Protein AF-A0A151E6I8-F1 (afdb_monomer_lite)

pLDDT: mean 87.34, std 11.75, range [56.28, 97.31]

Foldseek 3Di:
DLVVLLVLLVVLLVQLVVLLVQLVVPPPDDDDDDDDVSVVSNVSSVVSNVVSVVSNVVSVD

Sequence (61 aa):
MKIDNLVVGIIVIAVGALLLVDAILTTFNPAGQVLSANDVKGILGMVLVVIAAIYFKKARE

Structure (mmCIF, N/CA/C/O backbone):
data_AF-A0A151E6I8-F1
#
_entry.id   AF-A0A151E6I8-F1
#
loop_
_atom_site.group_PDB
_atom_site.id
_atom_site.type_symbol
_atom_site.label_atom_id
_atom_site.label_alt_id
_atom_site.label_comp_id
_atom_site.label_asym_id
_atom_site.label_entity_id
_atom_site.label_seq_id
_atom_site.pdbx_PDB_ins_code
_atom_site.Cartn_x
_atom_site.Cartn_y
_atom_site.Cartn_z
_atom_site.occupancy
_atom_site.B_iso_or_equiv
_atom_site.auth_seq_id
_atom_site.auth_comp_id
_atom_site.auth_asym_id
_atom_site.auth_atom_id
_atom_site.pdbx_PDB_model_num
ATOM 1 N N . MET A 1 1 ? -16.948 -2.344 11.812 1.00 68.94 1 MET A N 1
ATOM 2 C CA . MET A 1 1 ? -16.364 -1.281 10.960 1.00 68.94 1 MET A CA 1
ATOM 3 C C . MET A 1 1 ? -14.901 -0.968 11.280 1.00 68.94 1 MET A C 1
ATOM 5 O O . MET A 1 1 ? -14.104 -1.030 10.358 1.00 68.94 1 MET A O 1
ATOM 9 N N . LYS A 1 2 ? -14.494 -0.654 12.529 1.00 81.12 2 LYS A N 1
ATOM 10 C CA . LYS A 1 2 ? -13.068 -0.366 12.841 1.00 81.12 2 LYS A CA 1
ATOM 11 C C . LYS A 1 2 ? -12.123 -1.539 12.553 1.00 81.12 2 LYS A C 1
ATOM 13 O O . LYS A 1 2 ? -11.105 -1.358 11.895 1.00 81.12 2 LYS A O 1
ATOM 18 N N . ILE A 1 3 ? -12.487 -2.737 13.015 1.00 90.50 3 ILE A N 1
ATOM 19 C CA . ILE A 1 3 ? -11.726 -3.970 12.757 1.00 90.50 3 ILE A CA 1
ATOM 20 C C . ILE A 1 3 ? -11.713 -4.313 11.268 1.00 90.50 3 ILE A C 1
ATOM 22 O O . ILE A 1 3 ? -10.657 -4.636 10.740 1.00 90.50 3 ILE A O 1
ATOM 26 N N . ASP A 1 4 ? -12.837 -4.144 10.571 1.00 92.88 4 ASP A N 1
ATOM 27 C CA . ASP A 1 4 ? -12.906 -4.381 9.124 1.00 92.88 4 ASP A CA 1
ATOM 28 C C . ASP A 1 4 ? -11.963 -3.434 8.364 1.00 92.88 4 ASP A C 1
ATOM 30 O O . ASP A 1 4 ? -11.190 -3.878 7.521 1.00 92.88 4 ASP A O 1
ATOM 34 N N . ASN A 1 5 ? -11.942 -2.142 8.721 1.00 94.38 5 ASN A N 1
ATOM 35 C CA . ASN A 1 5 ? -11.012 -1.163 8.149 1.00 94.38 5 ASN A CA 1
ATOM 36 C C . ASN A 1 5 ? -9.547 -1.514 8.444 1.00 94.38 5 ASN A C 1
ATOM 38 O O . ASN A 1 5 ? -8.695 -1.336 7.577 1.00 94.38 5 ASN A O 1
ATOM 42 N N . LEU A 1 6 ? -9.245 -2.024 9.641 1.00 93.62 6 LEU A N 1
ATOM 43 C CA . LEU A 1 6 ? -7.897 -2.466 9.995 1.00 93.62 6 LEU A CA 1
ATOM 44 C C . LEU A 1 6 ? -7.467 -3.670 9.149 1.00 93.62 6 LEU A C 1
ATOM 46 O O . LEU A 1 6 ? -6.381 -3.651 8.577 1.00 93.62 6 LEU A O 1
ATOM 50 N N . VAL A 1 7 ? -8.325 -4.689 9.035 1.00 95.81 7 VAL A N 1
ATOM 51 C CA . VAL A 1 7 ? -8.055 -5.898 8.242 1.00 95.81 7 VAL A CA 1
ATOM 52 C C . VAL A 1 7 ? -7.855 -5.539 6.771 1.00 95.81 7 VAL A C 1
ATOM 54 O O . VAL A 1 7 ? -6.863 -5.951 6.172 1.00 95.81 7 VAL A O 1
ATOM 57 N N . VAL A 1 8 ? -8.736 -4.711 6.202 1.00 96.19 8 VAL A N 1
ATOM 58 C CA . VAL A 1 8 ? -8.591 -4.233 4.820 1.00 96.19 8 VAL A CA 1
ATOM 59 C C . VAL A 1 8 ? -7.298 -3.434 4.659 1.00 96.19 8 VAL A C 1
ATOM 61 O O . VAL A 1 8 ? -6.550 -3.685 3.720 1.00 96.19 8 VAL A O 1
ATOM 64 N N . GLY A 1 9 ? -6.976 -2.536 5.593 1.00 95.50 9 GLY A N 1
ATOM 65 C CA . GLY A 1 9 ? -5.725 -1.777 5.570 1.00 95.50 9 GLY A CA 1
ATOM 66 C C . GLY A 1 9 ? -4.480 -2.670 5.568 1.00 95.50 9 GLY A C 1
ATOM 67 O O . GLY A 1 9 ? -3.565 -2.423 4.783 1.00 95.50 9 GLY A O 1
ATOM 68 N N . ILE A 1 10 ? -4.462 -3.736 6.380 1.00 97.00 10 ILE A N 1
ATOM 69 C CA . ILE A 1 10 ? -3.358 -4.712 6.440 1.00 97.00 10 ILE A CA 1
ATOM 70 C C . ILE A 1 10 ? -3.205 -5.456 5.106 1.00 97.00 10 ILE A C 1
ATOM 72 O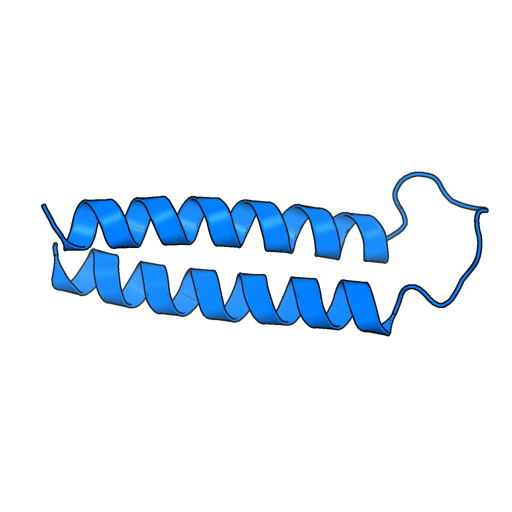 O . ILE A 1 10 ? -2.091 -5.612 4.608 1.00 97.00 10 ILE A O 1
ATOM 76 N N . ILE A 1 11 ? -4.310 -5.892 4.501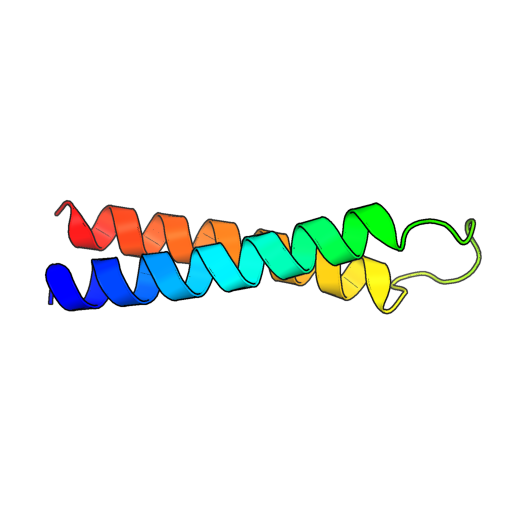 1.00 97.00 11 ILE A N 1
ATOM 77 C CA . ILE A 1 11 ? -4.272 -6.585 3.206 1.00 97.00 11 ILE A CA 1
ATOM 78 C C . ILE A 1 11 ? -3.755 -5.637 2.118 1.00 97.00 11 ILE A C 1
ATOM 80 O O . ILE A 1 11 ? -2.856 -5.991 1.357 1.00 97.00 11 ILE A O 1
ATOM 84 N N . VAL A 1 12 ? -4.285 -4.412 2.068 1.00 97.12 12 VAL A N 1
ATOM 85 C CA . VAL A 1 12 ? -3.918 -3.419 1.053 1.00 97.12 12 VAL A CA 1
ATOM 86 C C . VAL A 1 12 ? -2.445 -3.022 1.175 1.00 97.12 12 VAL A C 1
ATOM 88 O O . VAL A 1 12 ? -1.758 -2.962 0.154 1.00 97.12 12 VAL A O 1
ATOM 91 N N . ILE A 1 13 ? -1.927 -2.801 2.392 1.00 97.25 13 ILE A N 1
ATOM 92 C CA . ILE A 1 13 ? -0.510 -2.449 2.568 1.00 97.25 13 ILE A CA 1
ATOM 93 C C . ILE A 1 13 ? 0.414 -3.612 2.204 1.00 97.25 13 ILE A C 1
ATOM 95 O O . ILE A 1 13 ? 1.457 -3.377 1.604 1.00 97.25 13 ILE A O 1
ATOM 99 N N . ALA A 1 14 ? 0.029 -4.858 2.502 1.00 97.31 14 ALA A N 1
ATOM 100 C CA . ALA A 1 14 ? 0.819 -6.032 2.141 1.00 97.31 14 ALA A CA 1
ATOM 101 C C . ALA A 1 14 ? 0.938 -6.175 0.616 1.00 97.31 14 ALA A C 1
ATOM 103 O O . ALA A 1 14 ? 2.038 -6.351 0.096 1.00 97.31 14 ALA A O 1
ATOM 104 N N . VAL A 1 15 ? -0.172 -6.021 -0.113 1.00 95.94 15 VAL A N 1
ATOM 105 C CA . VAL A 1 15 ? -0.167 -6.052 -1.584 1.00 95.94 15 VAL A CA 1
ATOM 106 C C . VAL A 1 15 ? 0.630 -4.877 -2.158 1.00 95.94 15 VAL A C 1
ATOM 108 O O . VAL A 1 15 ? 1.443 -5.071 -3.062 1.00 95.94 15 VAL A O 1
ATOM 111 N N . GLY A 1 16 ? 0.450 -3.669 -1.614 1.00 95.50 16 GLY A N 1
ATOM 112 C CA . GLY A 1 16 ? 1.197 -2.485 -2.041 1.00 95.50 16 GLY A CA 1
ATOM 113 C C . GLY A 1 16 ? 2.707 -2.631 -1.842 1.00 95.50 16 GLY A C 1
ATOM 114 O O . GLY A 1 16 ? 3.481 -2.311 -2.743 1.00 95.50 16 GLY A O 1
ATOM 115 N N . ALA A 1 17 ? 3.126 -3.178 -0.698 1.00 94.62 17 ALA A N 1
ATOM 116 C CA . ALA A 1 17 ? 4.528 -3.439 -0.392 1.00 94.62 17 ALA A CA 1
ATOM 117 C C . ALA A 1 17 ? 5.138 -4.489 -1.331 1.00 94.62 17 ALA A C 1
ATOM 119 O O . ALA A 1 17 ? 6.238 -4.277 -1.834 1.00 94.62 17 ALA A O 1
ATOM 120 N N . LEU A 1 18 ? 4.423 -5.582 -1.620 1.00 95.06 18 LEU A N 1
ATOM 121 C CA . LEU A 1 18 ? 4.888 -6.606 -2.562 1.00 95.06 18 LEU A CA 1
ATOM 122 C C . LEU A 1 18 ? 5.101 -6.036 -3.968 1.00 95.06 18 LEU A C 1
ATOM 124 O O . LEU A 1 18 ? 6.131 -6.303 -4.579 1.00 95.06 18 LEU A O 1
ATOM 128 N N . LEU A 1 19 ? 4.167 -5.217 -4.462 1.00 92.88 19 LEU A N 1
ATOM 129 C CA . LEU A 1 19 ? 4.289 -4.576 -5.775 1.00 92.88 19 LEU A CA 1
ATOM 130 C C . LEU A 1 19 ? 5.437 -3.567 -5.837 1.00 92.88 19 LEU A C 1
ATOM 132 O O . LEU A 1 19 ? 6.118 -3.490 -6.856 1.00 92.88 19 LEU A O 1
ATOM 136 N N . LEU A 1 20 ? 5.670 -2.816 -4.758 1.00 90.31 20 LEU A N 1
ATOM 137 C CA . LEU A 1 20 ? 6.803 -1.897 -4.659 1.00 90.31 20 LEU A CA 1
ATOM 138 C C . LEU A 1 20 ? 8.139 -2.635 -4.647 1.00 90.31 20 LEU A C 1
ATOM 140 O O . LEU A 1 20 ? 9.058 -2.239 -5.357 1.00 90.31 20 LEU A O 1
ATOM 144 N N . VAL A 1 21 ? 8.248 -3.701 -3.854 1.00 90.94 21 VAL A N 1
ATOM 145 C CA . VAL A 1 21 ? 9.466 -4.516 -3.791 1.00 90.94 21 VAL A CA 1
ATOM 146 C C . VAL A 1 21 ? 9.740 -5.161 -5.143 1.00 90.94 21 VAL A C 1
ATOM 148 O O . VAL A 1 21 ? 10.863 -5.063 -5.627 1.00 90.94 21 VAL A O 1
ATOM 151 N N . ASP A 1 22 ? 8.725 -5.754 -5.777 1.00 89.25 22 ASP A N 1
ATOM 152 C CA . ASP A 1 22 ? 8.854 -6.312 -7.124 1.00 89.25 22 ASP A CA 1
ATOM 153 C C . ASP A 1 22 ? 9.323 -5.232 -8.102 1.00 89.25 22 ASP A C 1
ATOM 155 O O . ASP A 1 22 ? 10.358 -5.402 -8.736 1.00 89.25 22 ASP A O 1
ATOM 159 N N . ALA A 1 23 ? 8.666 -4.065 -8.113 1.00 87.00 23 ALA A N 1
ATOM 160 C CA . ALA A 1 23 ? 9.047 -2.952 -8.973 1.00 87.00 23 ALA A CA 1
ATOM 161 C C . ALA A 1 23 ? 10.513 -2.531 -8.783 1.00 87.00 23 ALA A C 1
ATOM 163 O O . ALA A 1 23 ? 11.247 -2.370 -9.756 1.00 87.00 23 ALA A O 1
ATOM 164 N N . ILE A 1 24 ? 10.971 -2.387 -7.537 1.00 85.25 24 ILE A N 1
ATOM 165 C CA . ILE A 1 24 ? 12.358 -2.018 -7.223 1.00 85.25 24 ILE A CA 1
ATOM 166 C C . ILE A 1 24 ? 13.330 -3.096 -7.717 1.00 85.25 24 ILE A C 1
ATOM 168 O O . ILE A 1 24 ? 14.322 -2.770 -8.36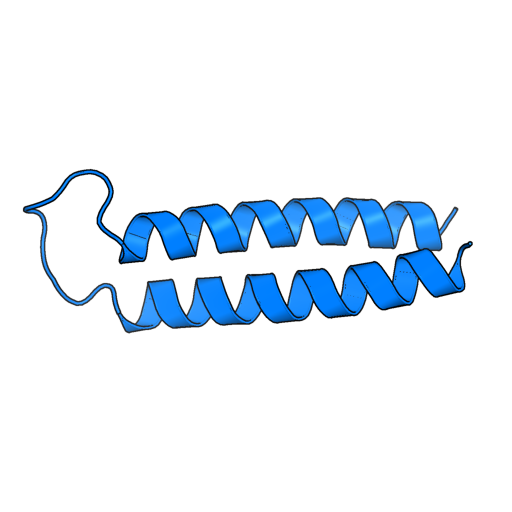7 1.00 85.25 24 ILE A O 1
ATOM 172 N N . LEU A 1 25 ? 13.040 -4.371 -7.447 1.00 83.62 25 LEU A N 1
ATOM 173 C CA . LEU A 1 25 ? 13.918 -5.487 -7.803 1.00 83.62 25 LEU A CA 1
ATOM 174 C C . LEU A 1 25 ? 13.987 -5.734 -9.314 1.00 83.62 25 LEU A C 1
ATOM 176 O O . LEU A 1 25 ? 15.033 -6.153 -9.807 1.00 83.62 25 LEU A O 1
ATOM 180 N N . THR A 1 26 ? 12.915 -5.459 -10.062 1.00 75.69 26 THR A N 1
ATOM 181 C CA . THR A 1 26 ? 12.870 -5.666 -11.517 1.00 75.69 26 THR A CA 1
ATOM 182 C C . THR A 1 26 ? 13.195 -4.420 -12.348 1.00 75.69 26 THR A C 1
ATOM 184 O O . THR A 1 26 ? 13.186 -4.498 -13.578 1.00 75.69 26 THR A O 1
ATOM 187 N N . THR A 1 27 ? 13.597 -3.297 -11.730 1.00 67.06 27 THR A N 1
ATOM 188 C CA . THR A 1 27 ? 14.098 -2.092 -12.440 1.00 67.06 27 THR A CA 1
ATOM 189 C C . THR A 1 27 ? 15.532 -2.284 -12.974 1.00 67.06 27 THR A C 1
ATOM 191 O O . THR A 1 27 ? 16.414 -1.461 -12.751 1.00 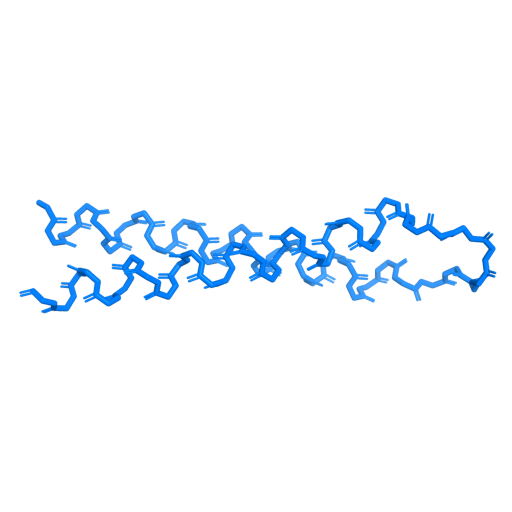67.06 27 THR A O 1
ATOM 194 N N . PHE A 1 28 ? 15.798 -3.384 -13.681 1.00 58.31 28 PHE A N 1
ATOM 195 C CA . PHE A 1 28 ? 17.120 -3.693 -14.247 1.00 58.31 28 PHE A CA 1
ATOM 196 C C . PHE A 1 28 ? 17.256 -3.391 -15.747 1.00 58.31 28 PHE A C 1
ATOM 198 O O . PHE A 1 28 ? 18.325 -3.621 -16.307 1.00 58.31 28 PHE A O 1
ATOM 205 N N . ASN A 1 29 ? 16.220 -2.865 -16.417 1.00 57.47 29 ASN A N 1
ATOM 206 C CA . ASN A 1 29 ? 16.273 -2.600 -17.858 1.00 57.47 29 ASN A CA 1
ATOM 207 C C . ASN A 1 29 ? 16.259 -1.087 -18.157 1.00 57.47 29 ASN A C 1
ATOM 209 O O . ASN A 1 29 ? 15.276 -0.416 -17.829 1.00 57.47 29 ASN A O 1
ATOM 213 N N . PRO A 1 30 ? 17.326 -0.519 -18.750 1.00 56.28 30 PRO A N 1
ATOM 214 C CA . PRO A 1 30 ? 17.445 0.920 -18.905 1.00 56.28 30 PRO A CA 1
ATOM 215 C C . PRO A 1 30 ? 16.564 1.446 -20.050 1.00 56.28 30 PRO A C 1
ATOM 217 O O . PRO A 1 30 ? 16.685 1.052 -21.205 1.00 56.28 30 PRO A O 1
ATOM 220 N N . ALA A 1 31 ? 15.714 2.412 -19.702 1.00 59.03 31 ALA A N 1
ATOM 221 C CA . ALA A 1 31 ? 15.490 3.646 -20.461 1.00 59.03 31 ALA A CA 1
ATOM 222 C C . ALA A 1 31 ? 14.884 3.588 -21.884 1.00 59.03 31 ALA A C 1
ATOM 224 O O . ALA A 1 31 ? 15.018 4.560 -22.623 1.00 59.03 31 ALA A O 1
ATOM 225 N N . GLY A 1 32 ? 14.186 2.517 -22.279 1.00 59.62 32 GLY A N 1
ATOM 226 C CA . GLY A 1 32 ? 13.543 2.453 -23.606 1.00 59.62 32 GLY A CA 1
ATOM 227 C C . GLY A 1 32 ? 12.033 2.715 -23.640 1.00 59.62 32 GLY A C 1
ATOM 228 O O . GLY A 1 32 ? 11.515 3.198 -24.644 1.00 59.6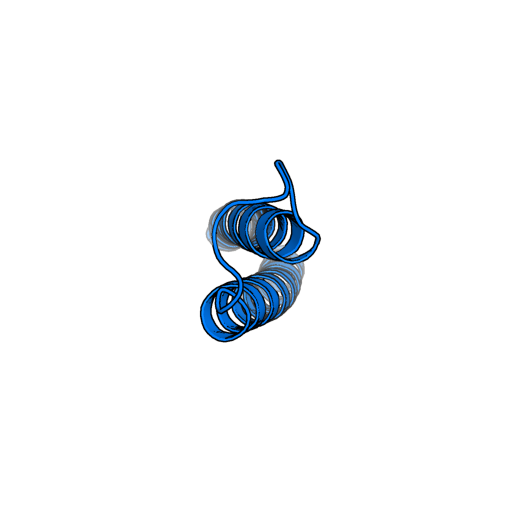2 32 GLY A O 1
ATOM 229 N N . GLN A 1 33 ? 11.310 2.381 -22.567 1.00 66.94 33 GLN A N 1
ATOM 230 C CA . GLN A 1 33 ? 9.850 2.278 -22.600 1.00 66.94 33 GLN A CA 1
ATOM 231 C C . GLN A 1 33 ? 9.221 3.161 -21.520 1.00 66.94 33 GLN A C 1
ATOM 233 O O . GLN A 1 33 ? 9.325 2.873 -20.331 1.00 66.94 33 GLN A O 1
ATOM 238 N N . VAL A 1 34 ? 8.578 4.251 -21.943 1.00 68.88 34 VAL A N 1
ATOM 239 C CA . VAL A 1 34 ? 7.748 5.087 -21.066 1.00 68.88 34 VAL A CA 1
ATOM 240 C C . VAL A 1 34 ? 6.594 4.223 -20.548 1.00 68.88 34 VAL A C 1
ATOM 242 O O . VAL A 1 34 ? 5.867 3.657 -21.361 1.00 68.88 34 VAL A O 1
ATOM 245 N N . LEU A 1 35 ? 6.434 4.124 -19.220 1.00 74.88 35 LEU A N 1
ATOM 246 C CA . LEU A 1 35 ? 5.460 3.247 -18.546 1.00 74.88 35 LEU A CA 1
ATOM 247 C C . LEU A 1 35 ? 5.674 1.758 -18.854 1.00 74.88 35 LEU A C 1
ATOM 249 O O . LEU A 1 35 ? 4.788 1.065 -19.359 1.00 74.88 35 LEU A O 1
ATOM 253 N N . SER A 1 36 ? 6.850 1.238 -18.513 1.00 82.00 36 SER A N 1
ATOM 254 C CA . SER A 1 36 ? 7.058 -0.207 -18.491 1.00 82.00 36 SER A CA 1
ATOM 255 C C . SER A 1 36 ? 6.094 -0.881 -17.501 1.00 82.00 36 SER A C 1
ATOM 257 O O . SER A 1 36 ? 5.599 -0.264 -16.553 1.00 82.00 36 SER A O 1
ATOM 259 N N . ALA A 1 37 ? 5.850 -2.184 -17.671 1.00 84.19 37 ALA A N 1
ATOM 260 C CA . ALA A 1 37 ? 5.049 -2.956 -16.713 1.00 84.19 37 ALA A CA 1
ATOM 261 C C . ALA A 1 37 ? 5.580 -2.823 -15.271 1.00 84.19 37 ALA A C 1
ATOM 263 O O . ALA A 1 37 ? 4.815 -2.889 -14.313 1.00 84.19 37 ALA A O 1
ATOM 264 N N . ASN A 1 38 ? 6.885 -2.599 -15.126 1.00 86.38 38 ASN A N 1
ATOM 265 C CA . ASN A 1 38 ? 7.543 -2.370 -13.853 1.00 86.38 38 ASN A CA 1
ATOM 266 C C . ASN A 1 38 ? 7.187 -1.008 -13.231 1.00 86.38 38 ASN A C 1
ATOM 268 O O . ASN A 1 38 ? 6.857 -0.937 -12.048 1.00 86.38 38 ASN A O 1
ATOM 272 N N . ASP A 1 39 ? 7.163 0.053 -14.040 1.00 85.81 39 ASP A N 1
ATOM 273 C CA . ASP A 1 39 ? 6.753 1.392 -13.594 1.00 85.81 39 ASP A CA 1
ATOM 274 C C . ASP A 1 39 ? 5.296 1.387 -13.119 1.00 85.81 39 ASP A C 1
ATOM 276 O O . ASP A 1 39 ? 4.966 1.969 -12.086 1.00 85.81 39 ASP A O 1
ATOM 280 N N . VAL A 1 40 ? 4.425 0.658 -13.828 1.00 89.44 40 VAL A N 1
ATOM 281 C CA . VAL A 1 40 ? 3.016 0.485 -13.441 1.00 89.44 40 VAL A CA 1
ATOM 282 C C . VAL A 1 40 ? 2.896 -0.215 -12.088 1.00 89.44 40 VAL A C 1
ATOM 284 O O . VAL A 1 40 ? 2.093 0.212 -11.261 1.00 89.44 40 VAL A O 1
ATOM 287 N N . LYS A 1 41 ? 3.705 -1.248 -11.822 1.00 90.12 41 LYS A N 1
ATOM 288 C CA . LYS A 1 41 ? 3.728 -1.920 -10.512 1.00 90.12 41 LYS A CA 1
ATOM 289 C C . LYS A 1 41 ? 4.185 -0.981 -9.400 1.00 90.12 41 LYS A C 1
ATOM 291 O O . LYS A 1 41 ? 3.558 -0.961 -8.344 1.00 90.12 41 LYS A O 1
ATOM 296 N N . GLY A 1 42 ? 5.210 -0.164 -9.647 1.00 89.38 42 GLY A N 1
ATOM 297 C CA . GLY A 1 42 ? 5.688 0.831 -8.685 1.00 89.38 42 GLY A CA 1
ATOM 298 C C . GLY A 1 42 ? 4.626 1.885 -8.358 1.00 89.38 42 GLY A C 1
ATOM 299 O O . GLY A 1 42 ? 4.349 2.148 -7.186 1.00 89.38 42 GLY A O 1
ATOM 300 N N . ILE A 1 43 ? 3.968 2.436 -9.386 1.00 92.25 43 ILE A N 1
ATOM 301 C CA . ILE A 1 43 ? 2.866 3.399 -9.226 1.00 92.25 43 ILE A CA 1
ATOM 302 C C . ILE A 1 43 ? 1.693 2.755 -8.482 1.00 92.25 43 ILE A C 1
ATOM 304 O O . ILE A 1 43 ? 1.180 3.331 -7.522 1.00 92.25 43 ILE A O 1
ATOM 308 N N . LEU A 1 44 ? 1.279 1.553 -8.887 1.00 94.12 44 LEU A N 1
ATOM 309 C CA . LEU A 1 44 ? 0.173 0.837 -8.256 1.00 94.12 44 LEU A CA 1
ATOM 310 C C . LEU A 1 44 ? 0.477 0.526 -6.786 1.00 94.12 44 LEU A C 1
ATOM 312 O O . LEU A 1 44 ? -0.374 0.745 -5.927 1.00 94.12 44 LEU A O 1
ATOM 316 N N . GLY A 1 45 ? 1.700 0.087 -6.483 1.00 93.94 45 GLY A N 1
ATOM 317 C CA . GLY A 1 45 ? 2.159 -0.137 -5.117 1.00 93.94 45 GLY A CA 1
ATOM 318 C C . GLY A 1 45 ? 2.072 1.131 -4.263 1.00 93.94 45 GLY A C 1
ATOM 319 O O . GLY A 1 45 ? 1.499 1.091 -3.175 1.00 93.94 45 GLY A O 1
ATOM 320 N N . MET A 1 46 ? 2.522 2.280 -4.782 1.00 94.31 46 MET A N 1
ATOM 321 C CA . MET A 1 46 ? 2.386 3.576 -4.096 1.00 94.31 46 MET A CA 1
ATOM 322 C C . MET A 1 46 ? 0.928 3.975 -3.851 1.00 94.31 46 MET A C 1
ATOM 324 O O . MET A 1 46 ? 0.583 4.416 -2.754 1.00 94.31 46 MET A O 1
ATOM 328 N N . VAL A 1 47 ? 0.053 3.804 -4.844 1.00 96.75 47 VAL A N 1
ATOM 329 C CA . VAL A 1 47 ? -1.381 4.101 -4.698 1.00 96.75 47 VAL A CA 1
ATOM 330 C C . VAL A 1 47 ? -1.999 3.246 -3.591 1.00 96.75 47 VAL A C 1
ATOM 332 O O . VAL A 1 47 ? -2.722 3.767 -2.739 1.00 96.75 47 VAL A O 1
ATOM 335 N N . LEU A 1 48 ? -1.677 1.952 -3.547 1.00 97.00 48 LEU A N 1
ATOM 336 C CA . LEU A 1 48 ? -2.170 1.050 -2.506 1.00 97.00 48 LEU A CA 1
ATOM 337 C C . LEU A 1 48 ? -1.653 1.436 -1.116 1.00 97.00 48 LEU A C 1
ATOM 339 O O . LEU A 1 48 ? -2.425 1.402 -0.161 1.00 97.00 48 LEU A O 1
ATOM 343 N N . VAL A 1 49 ? -0.403 1.889 -0.987 1.00 95.94 49 VAL A N 1
ATOM 344 C CA . VAL A 1 49 ? 0.131 2.403 0.288 1.00 95.94 49 VAL A CA 1
ATOM 345 C C . VAL A 1 49 ? -0.688 3.598 0.792 1.00 95.94 49 VAL A C 1
ATOM 347 O O . VAL A 1 49 ? -1.063 3.641 1.966 1.00 95.94 49 VAL A O 1
ATOM 350 N N . VAL A 1 50 ? -1.032 4.545 -0.088 1.00 96.94 50 VAL A N 1
ATOM 351 C CA . VAL A 1 50 ? -1.874 5.701 0.271 1.00 96.94 50 VAL A CA 1
ATOM 352 C C . VAL A 1 50 ? -3.279 5.254 0.684 1.00 96.94 50 VAL A C 1
ATOM 354 O O . VAL A 1 50 ? -3.810 5.723 1.691 1.00 96.94 50 VAL A O 1
ATOM 357 N N . ILE A 1 51 ? -3.875 4.313 -0.050 1.00 96.81 51 ILE A N 1
ATOM 358 C CA . ILE A 1 51 ? -5.195 3.759 0.279 1.00 96.81 51 ILE A CA 1
ATOM 359 C C . ILE A 1 51 ? -5.165 3.052 1.642 1.00 96.81 51 ILE A C 1
ATOM 361 O O . ILE A 1 51 ? -6.056 3.271 2.466 1.00 96.81 51 ILE A O 1
ATOM 365 N N . ALA A 1 52 ? -4.129 2.261 1.929 1.00 96.00 52 ALA A N 1
ATOM 366 C CA . ALA A 1 52 ? -3.962 1.616 3.227 1.00 96.00 52 ALA A CA 1
ATOM 367 C C . ALA A 1 52 ? -3.861 2.638 4.368 1.00 96.00 52 ALA A C 1
ATOM 369 O O . ALA A 1 52 ? -4.501 2.462 5.404 1.00 96.00 52 ALA A O 1
ATOM 370 N N . ALA A 1 53 ? -3.140 3.746 4.167 1.00 95.75 53 ALA A N 1
ATOM 371 C CA . ALA A 1 53 ? -3.062 4.824 5.153 1.00 95.75 53 ALA A CA 1
ATOM 372 C C . ALA A 1 53 ? -4.445 5.431 5.465 1.00 95.75 53 ALA A C 1
ATOM 374 O O . ALA A 1 53 ? -4.751 5.714 6.625 1.00 95.75 53 ALA A O 1
ATOM 375 N N . ILE A 1 54 ? -5.315 5.572 4.457 1.00 96.38 54 ILE A N 1
ATOM 376 C CA . ILE A 1 54 ? -6.702 6.024 4.651 1.00 96.38 54 ILE A CA 1
ATOM 377 C C . ILE A 1 54 ? -7.495 5.005 5.481 1.00 96.38 54 ILE A C 1
ATOM 379 O O . ILE A 1 54 ? -8.222 5.400 6.395 1.00 96.38 54 ILE A O 1
ATOM 383 N N . TYR A 1 55 ? -7.351 3.706 5.207 1.00 96.06 55 TYR A N 1
ATOM 384 C CA . TYR A 1 55 ? -8.004 2.655 5.995 1.00 96.06 55 TYR A CA 1
ATOM 385 C C . TYR A 1 55 ? -7.526 2.637 7.449 1.00 96.06 55 TYR A C 1
ATOM 387 O O . TYR A 1 55 ? -8.355 2.584 8.358 1.00 96.06 55 TYR A O 1
ATOM 395 N N . PHE A 1 56 ? -6.221 2.772 7.692 1.00 93.94 56 PHE A N 1
ATOM 396 C CA . PHE A 1 56 ? -5.678 2.862 9.048 1.00 93.94 56 PHE A CA 1
ATOM 397 C C . PHE A 1 56 ? -6.155 4.111 9.786 1.00 93.94 56 PHE A C 1
ATOM 399 O O . PHE A 1 56 ? -6.493 4.030 10.967 1.00 93.94 56 PHE A O 1
ATOM 406 N N . LYS A 1 57 ? -6.273 5.252 9.093 1.00 95.12 57 LYS A N 1
ATOM 407 C CA . LYS A 1 57 ? -6.873 6.459 9.671 1.00 95.12 57 LYS A CA 1
ATOM 408 C C . LYS A 1 57 ? -8.324 6.208 10.102 1.00 95.12 57 LYS A C 1
ATOM 410 O O . LYS A 1 57 ? -8.669 6.491 11.244 1.00 95.12 57 LYS A O 1
ATOM 415 N N . LYS A 1 58 ? -9.139 5.605 9.231 1.00 91.56 58 LYS A N 1
ATOM 416 C CA . LYS A 1 58 ? -10.542 5.253 9.523 1.00 91.56 58 LYS A CA 1
ATOM 417 C C . LYS A 1 58 ? -10.705 4.165 10.587 1.00 91.56 58 LYS A C 1
ATOM 419 O O . LYS A 1 58 ? -11.771 4.050 11.174 1.00 91.56 58 LYS A O 1
ATOM 424 N N . ALA A 1 59 ? -9.705 3.310 10.788 1.00 91.56 59 ALA A N 1
ATOM 425 C CA . ALA A 1 59 ? -9.717 2.310 11.854 1.00 91.56 59 ALA A CA 1
ATOM 426 C C . ALA A 1 59 ? -9.405 2.923 13.230 1.00 91.56 59 ALA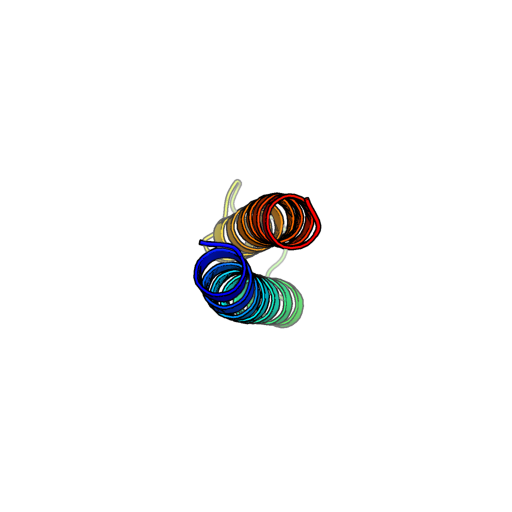 A C 1
ATOM 428 O O . ALA A 1 59 ? -9.809 2.370 14.253 1.00 91.56 59 ALA A O 1
ATOM 429 N N . ARG A 1 60 ? -8.679 4.051 13.253 1.00 86.94 60 ARG A N 1
ATOM 430 C CA . ARG A 1 60 ? -8.333 4.789 14.472 1.00 86.94 60 ARG A CA 1
ATOM 431 C C . ARG A 1 60 ? -9.514 5.606 15.003 1.00 86.94 60 ARG A C 1
ATOM 433 O O . ARG A 1 60 ? -9.778 5.551 16.205 1.00 86.94 60 ARG A O 1
ATOM 440 N N . GLU A 1 61 ? -10.187 6.347 14.122 1.00 79.75 61 GLU A N 1
ATOM 441 C CA . GLU A 1 61 ? -11.437 7.089 14.404 1.00 79.75 61 GLU A CA 1
ATOM 442 C C . GLU A 1 61 ? -12.528 6.163 14.933 1.00 79.75 61 GLU A C 1
ATOM 444 O O . GLU A 1 61 ? -13.139 6.490 15.978 1.00 79.75 61 GLU A O 1
#

Secondary structure (DSSP, 8-state):
-HHHHHHHHHHHHHHHHHHHHHHHHH--S-SS-TT-HHHHHHHHHHHHHHHHHHHHHHHH-

Radius of gyration: 14.07 Å; chains: 1; bounding box: 34×14×38 Å